Protein AF-A0A1G1E2Q9-F1 (afdb_monomer)

Radius of gyration: 16.66 Å; Cα contacts (8 Å, |Δi|>4): 87; chains: 1; bounding box: 32×36×38 Å

Secondary structure (DSSP, 8-state):
------S-S---HHHHHHHHHHHHTT-------S--SEEEEEEEEEPTTSSEEEEEEEEEETTT--EEEEEEEEEE--S----GGG-

Nearest PDB structures (foldseek):
  3goc-assembly1_A  TM=8.642E-01  e=2.587E-04  Streptomyces avermitilis MA-4680 = NBRC 14893
  4xpu-assembly1_A  TM=8.036E-01  e=5.031E-04  Escherichia coli S88
  6ozp-assembly1_A  TM=8.752E-01  e=1.246E-03  Mus musculus
  3ga2-assembly1_A  TM=8.101E-01  e=1.686E-03  Bacillus subtilis
  6ozk-assembly1_A  TM=7.197E-01  e=5.344E-04  Mus musculus

Sequence (87 aa):
MNYHKLHTWNLEPAAAKVLQEQLSELVKIERPQQEFSLIAGADLAYIRYTNLAVAAVIVFSLPKLQIIAQATTCKACEFPYIPIAFL

Mean predicted aligned error: 4.26 Å

Foldseek 3Di:
DDDDDPDDDPDDPVVVVVVVVVVVVVDDDDDDPDDDQKDKDKDKDDDPPFQKMKIKIFMAGPPVRHTPDIDMDIDGDPDDDDPPVRD

Solvent-accessible surface area (backbone atoms only — not comparable to full-atom values): 5791 Å² total; per-residue (Å²): 136,90,78,85,82,89,75,80,84,93,64,55,71,72,58,48,45,56,49,49,59,61,53,55,76,72,62,80,92,71,83,78,91,69,88,71,59,61,50,72,52,74,53,74,47,74,44,85,100,57,58,36,32,39,39,40,39,42,30,24,35,52,92,79,61,45,81,76,46,74,50,74,50,76,45,74,61,86,74,80,94,71,64,74,93,79,102

pLDDT: mean 93.36, std 8.13, range [53.97, 98.62]

Structure (mmCIF, N/CA/C/O backbone):
data_AF-A0A1G1E2Q9-F1
#
_entry.id   AF-A0A1G1E2Q9-F1
#
loop_
_atom_site.group_PDB
_atom_site.id
_atom_site.type_symbol
_atom_site.label_atom_id
_atom_site.label_alt_id
_atom_site.label_comp_id
_atom_site.label_asym_id
_atom_site.label_entity_id
_atom_site.label_seq_id
_atom_site.pdbx_PDB_ins_code
_atom_site.Cartn_x
_atom_site.Cartn_y
_atom_site.Cartn_z
_atom_site.occupancy
_atom_site.B_iso_or_equiv
_atom_site.auth_seq_id
_atom_site.auth_comp_id
_atom_site.auth_asym_id
_atom_site.auth_atom_id
_atom_site.pdbx_PDB_model_num
ATOM 1 N N . MET A 1 1 ? -15.325 1.893 -1.947 1.00 78.94 1 MET A N 1
ATOM 2 C CA . MET A 1 1 ? -14.440 3.043 -1.666 1.00 78.94 1 MET A CA 1
ATOM 3 C C . MET A 1 1 ? -14.393 3.897 -2.919 1.00 78.94 1 MET A C 1
ATOM 5 O O . MET A 1 1 ? -14.113 3.344 -3.976 1.00 78.94 1 MET A O 1
ATOM 9 N N . ASN A 1 2 ? -14.681 5.192 -2.818 1.00 93.38 2 ASN A N 1
ATOM 10 C CA . ASN A 1 2 ? -14.462 6.132 -3.919 1.00 93.38 2 ASN A CA 1
ATOM 11 C C . ASN A 1 2 ? -13.051 6.715 -3.777 1.00 93.38 2 ASN A C 1
ATOM 13 O O . ASN A 1 2 ? -12.619 6.979 -2.658 1.00 93.38 2 ASN A O 1
ATOM 17 N N . TYR A 1 3 ? -12.333 6.890 -4.883 1.00 94.19 3 TYR A N 1
ATOM 18 C CA . TYR A 1 3 ? -11.002 7.496 -4.897 1.00 94.19 3 TYR A CA 1
ATOM 19 C C . TYR A 1 3 ? -10.884 8.463 -6.076 1.00 94.19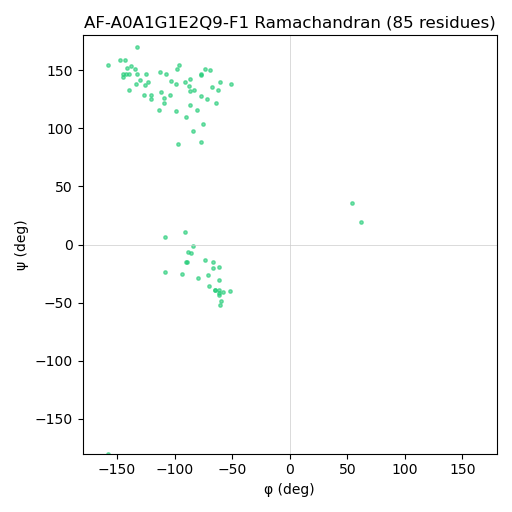 3 TYR A C 1
ATOM 21 O O . TYR A 1 3 ? -11.567 8.303 -7.090 1.00 94.19 3 TYR A O 1
ATOM 29 N N . HIS A 1 4 ? -10.015 9.464 -5.950 1.00 95.00 4 HIS A N 1
ATOM 30 C CA . HIS A 1 4 ? -9.739 10.408 -7.029 1.00 95.00 4 HIS A CA 1
ATOM 31 C C . HIS A 1 4 ? -8.639 9.853 -7.935 1.00 95.00 4 HIS A C 1
ATOM 33 O O . HIS A 1 4 ? -7.521 9.600 -7.488 1.00 95.00 4 HIS A O 1
ATOM 39 N N . LYS A 1 5 ? -8.945 9.667 -9.220 1.00 95.12 5 LYS A N 1
ATOM 40 C CA . LYS A 1 5 ? -7.946 9.304 -10.229 1.00 95.12 5 LYS A CA 1
ATOM 41 C C . LYS A 1 5 ? -7.250 10.575 -10.724 1.00 95.12 5 LYS A C 1
ATOM 43 O O . LYS A 1 5 ? -7.786 11.262 -11.584 1.00 95.12 5 LYS A O 1
ATOM 48 N N . LEU A 1 6 ? -6.077 10.877 -10.171 1.00 96.44 6 LEU A N 1
ATOM 49 C CA . LEU A 1 6 ? -5.323 12.099 -10.485 1.00 96.44 6 LEU A CA 1
ATOM 50 C C . LEU A 1 6 ? -4.540 12.012 -11.807 1.00 96.44 6 LEU A C 1
ATOM 52 O O . LEU A 1 6 ? -4.329 13.026 -12.459 1.00 96.44 6 LEU A O 1
ATOM 56 N N . HIS A 1 7 ? -4.126 10.809 -12.217 1.00 95.56 7 HIS A N 1
ATOM 57 C CA . HIS A 1 7 ? -3.350 10.568 -13.438 1.00 95.56 7 HIS A CA 1
ATOM 58 C C . HIS A 1 7 ? -3.495 9.111 -13.928 1.00 95.56 7 HIS A C 1
ATOM 60 O O . HIS A 1 7 ? -4.210 8.295 -13.333 1.00 95.56 7 HIS A O 1
ATOM 66 N N . THR A 1 8 ? -2.829 8.770 -15.034 1.00 94.69 8 THR A N 1
ATOM 67 C CA . THR A 1 8 ? -2.661 7.392 -15.531 1.00 94.69 8 THR A CA 1
ATOM 68 C C . THR A 1 8 ? -1.329 6.792 -15.083 1.00 94.69 8 THR A C 1
ATOM 70 O O . THR A 1 8 ? -0.371 7.522 -14.854 1.00 94.69 8 THR A O 1
ATOM 73 N N . TRP A 1 9 ? -1.249 5.462 -14.994 1.00 93.00 9 TRP A N 1
ATOM 74 C CA . TRP A 1 9 ? -0.058 4.749 -14.504 1.00 93.00 9 TRP A CA 1
ATOM 75 C C . TRP A 1 9 ? 0.975 4.390 -15.582 1.00 93.00 9 TRP A C 1
ATOM 77 O O . TRP A 1 9 ? 2.099 4.049 -15.237 1.00 93.00 9 TRP A O 1
ATOM 87 N N . ASN A 1 10 ? 0.613 4.464 -16.868 1.00 93.31 10 ASN A N 1
ATOM 88 C CA . ASN A 1 10 ? 1.532 4.181 -17.971 1.00 93.31 10 ASN A CA 1
ATOM 89 C C . ASN A 1 10 ? 2.480 5.371 -18.189 1.00 93.31 10 ASN A C 1
ATOM 91 O O . ASN A 1 10 ? 2.138 6.299 -18.924 1.00 93.31 10 ASN A O 1
ATOM 95 N N . LEU A 1 11 ? 3.611 5.374 -17.485 1.00 93.75 11 LEU A N 1
ATOM 96 C CA . LEU A 1 11 ? 4.600 6.449 -17.481 1.00 93.75 11 LEU A CA 1
ATOM 97 C C . LEU A 1 11 ? 6.012 5.865 -17.483 1.00 93.75 11 LEU A C 1
ATOM 99 O O . LEU A 1 11 ? 6.274 4.856 -16.833 1.00 93.75 11 LEU A O 1
ATOM 103 N N . GLU A 1 12 ? 6.932 6.563 -18.140 1.00 93.38 12 GLU A N 1
ATOM 104 C CA . GLU A 1 12 ? 8.365 6.316 -17.990 1.00 93.38 12 GLU A CA 1
ATOM 105 C C . GLU A 1 12 ? 8.864 6.830 -16.627 1.00 93.38 12 GLU A C 1
ATOM 107 O O . GLU A 1 12 ? 8.333 7.829 -16.125 1.00 93.38 12 GLU A O 1
ATOM 112 N N . PRO A 1 13 ? 9.921 6.240 -16.036 1.00 92.56 13 PRO A N 1
ATOM 113 C CA . PRO A 1 13 ? 10.442 6.655 -14.730 1.00 92.56 13 PRO A CA 1
ATOM 114 C C . PRO A 1 13 ? 10.749 8.154 -14.602 1.00 92.56 13 PRO A C 1
ATOM 116 O O . PRO A 1 13 ? 10.414 8.771 -13.592 1.00 92.56 13 PRO A O 1
ATOM 119 N N . ALA A 1 14 ? 11.317 8.771 -15.642 1.00 92.06 14 ALA A N 1
ATOM 120 C CA . ALA A 1 14 ? 11.603 10.206 -15.645 1.00 92.06 14 ALA A CA 1
ATOM 121 C C . ALA A 1 14 ? 10.322 11.060 -15.582 1.00 92.06 14 ALA A C 1
ATOM 123 O O . ALA A 1 14 ? 10.273 12.056 -14.865 1.00 92.06 14 ALA A O 1
ATOM 124 N N . ALA A 1 15 ? 9.263 10.648 -16.288 1.00 94.50 15 ALA A N 1
ATOM 125 C CA . ALA A 1 15 ? 7.966 11.320 -16.234 1.00 94.50 15 ALA A CA 1
ATOM 126 C C . ALA A 1 15 ? 7.271 11.097 -14.882 1.00 94.50 15 ALA A C 1
ATOM 128 O O . ALA A 1 15 ? 6.637 12.012 -14.358 1.00 94.50 15 ALA A O 1
ATOM 129 N N . ALA A 1 16 ? 7.426 9.907 -14.290 1.00 93.94 16 ALA A N 1
ATOM 130 C CA . ALA A 1 16 ? 6.920 9.611 -12.954 1.00 93.94 16 ALA A CA 1
ATOM 131 C C . ALA A 1 16 ? 7.555 10.515 -11.884 1.00 93.94 16 ALA A C 1
ATOM 133 O O . ALA A 1 16 ? 6.831 10.995 -11.017 1.00 93.94 16 ALA A O 1
ATOM 134 N N . LYS A 1 17 ? 8.860 10.816 -11.973 1.00 92.94 17 LYS A N 1
ATOM 135 C CA . LYS A 1 17 ? 9.526 11.770 -11.069 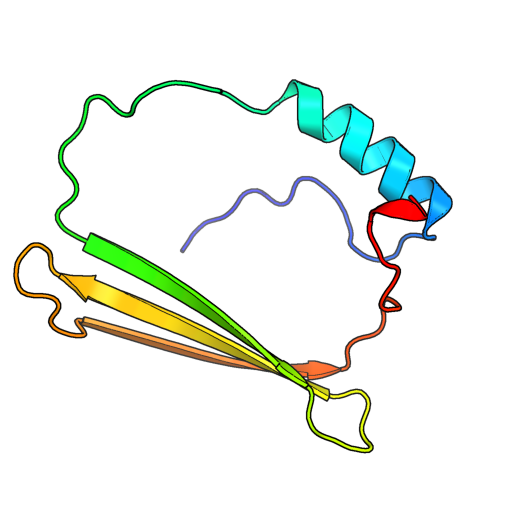1.00 92.94 17 LYS A CA 1
ATOM 136 C C . LYS A 1 17 ? 8.915 13.171 -11.156 1.00 92.94 17 LYS A C 1
ATOM 138 O O . LYS A 1 17 ? 8.518 13.730 -10.140 1.00 92.94 17 LYS A O 1
ATOM 143 N N . VAL A 1 18 ? 8.791 13.716 -12.367 1.00 95.00 18 VAL A N 1
ATOM 144 C CA . VAL A 1 18 ? 8.201 15.052 -12.580 1.00 95.00 18 VAL A CA 1
ATOM 145 C C . VAL A 1 18 ? 6.777 15.110 -12.024 1.00 95.00 18 VAL A C 1
ATOM 147 O O . VAL A 1 18 ? 6.390 16.075 -11.370 1.00 95.00 18 VAL A O 1
ATOM 150 N N . LEU A 1 19 ? 5.995 14.049 -12.233 1.00 95.75 19 LEU A N 1
ATOM 151 C CA . LEU A 1 19 ? 4.653 13.951 -11.674 1.00 95.75 19 LEU A CA 1
ATOM 152 C C . LEU A 1 19 ? 4.662 13.885 -10.137 1.00 95.75 19 LEU A C 1
ATOM 154 O O . LEU A 1 19 ? 3.803 14.490 -9.504 1.00 95.75 19 LEU A O 1
ATOM 158 N N . GLN A 1 20 ? 5.609 13.172 -9.521 1.00 94.69 20 GLN A N 1
ATOM 159 C CA . GLN A 1 20 ? 5.746 13.134 -8.061 1.00 94.69 20 GLN A CA 1
ATOM 160 C C . GLN A 1 20 ? 6.041 14.524 -7.487 1.00 94.69 20 GLN A C 1
ATOM 162 O O . GLN A 1 20 ? 5.433 14.894 -6.485 1.00 94.69 20 GLN A O 1
ATOM 167 N N . GLU A 1 21 ? 6.907 15.305 -8.138 1.00 95.50 21 GLU A N 1
ATOM 168 C CA . GLU A 1 21 ? 7.191 16.694 -7.757 1.00 95.50 21 GLU A CA 1
ATOM 169 C C . GLU A 1 21 ? 5.910 17.541 -7.805 1.00 95.50 21 GLU A C 1
ATOM 171 O O . GLU A 1 21 ? 5.555 18.170 -6.811 1.00 95.50 21 GLU A O 1
ATOM 176 N N . GLN A 1 22 ? 5.138 17.457 -8.892 1.00 96.56 22 GLN A N 1
ATOM 177 C CA . GLN A 1 22 ? 3.855 18.163 -9.026 1.00 96.56 22 GLN A CA 1
ATOM 178 C C . GLN A 1 22 ? 2.826 17.740 -7.966 1.00 96.56 22 GLN A C 1
ATOM 180 O O . GLN A 1 22 ? 2.140 18.573 -7.380 1.00 96.56 22 GLN A O 1
ATOM 185 N N . LEU A 1 23 ? 2.701 16.437 -7.701 1.00 96.94 23 LEU A N 1
ATOM 186 C CA . LEU A 1 23 ? 1.756 15.920 -6.708 1.00 96.94 23 LEU A CA 1
ATOM 187 C C . LEU A 1 23 ? 2.175 16.253 -5.272 1.00 96.94 23 LEU A C 1
ATOM 189 O O . LEU A 1 23 ? 1.309 16.347 -4.401 1.00 96.94 23 LEU A O 1
ATOM 193 N N . SER A 1 24 ? 3.471 16.446 -5.015 1.00 96.62 24 SER A N 1
ATOM 194 C CA . SER A 1 24 ? 3.972 16.819 -3.691 1.00 96.62 24 SER A CA 1
ATOM 195 C C . SER A 1 24 ? 3.418 18.167 -3.214 1.00 96.62 24 SER A C 1
ATOM 197 O O . SER A 1 24 ? 3.149 18.328 -2.025 1.00 96.62 24 SER A O 1
ATOM 199 N N . GLU A 1 25 ? 3.129 19.089 -4.139 1.00 97.12 25 GLU A N 1
ATOM 200 C CA . GLU A 1 25 ? 2.521 20.395 -3.846 1.00 97.12 25 GLU A CA 1
ATOM 201 C C . GLU A 1 25 ? 1.080 20.281 -3.319 1.00 97.12 25 GLU A C 1
ATOM 203 O O . GLU A 1 25 ? 0.569 21.196 -2.676 1.00 97.12 25 GLU A O 1
ATOM 208 N N . LEU A 1 26 ? 0.416 19.146 -3.561 1.00 96.38 26 LEU A N 1
ATOM 209 C CA . LEU A 1 26 ? -0.949 18.881 -3.100 1.00 96.38 26 LEU A CA 1
ATOM 210 C C . LEU A 1 26 ? -0.993 18.256 -1.696 1.00 96.38 26 LEU A C 1
ATOM 212 O O . LEU A 1 26 ? -2.081 18.068 -1.141 1.00 96.38 26 LEU A O 1
ATOM 216 N N . VAL A 1 27 ? 0.160 17.902 -1.117 1.00 95.62 27 VAL A N 1
ATOM 217 C CA . VAL A 1 27 ? 0.236 17.261 0.200 1.00 95.62 27 VAL A CA 1
ATOM 218 C C . VAL A 1 27 ? -0.106 18.268 1.296 1.00 95.62 27 VAL A C 1
ATOM 220 O O . VAL A 1 27 ? 0.528 19.310 1.440 1.00 95.62 27 VAL A O 1
ATOM 223 N N . LYS A 1 28 ? -1.087 17.919 2.132 1.00 95.19 28 LYS A N 1
ATOM 224 C CA . LYS A 1 28 ? -1.436 18.682 3.335 1.00 95.19 28 LYS A CA 1
ATOM 225 C C . LYS A 1 28 ? -0.799 18.045 4.560 1.00 95.19 28 LYS A C 1
ATOM 227 O O . LYS A 1 28 ? -1.142 16.923 4.927 1.00 95.19 28 LYS A O 1
ATOM 232 N N . ILE A 1 29 ? 0.119 18.768 5.196 1.00 96.12 29 ILE A N 1
ATOM 233 C CA . ILE A 1 29 ? 0.780 18.334 6.429 1.00 96.12 29 ILE A CA 1
ATOM 234 C C . ILE A 1 29 ? 0.053 18.974 7.609 1.00 96.12 29 ILE A C 1
ATOM 236 O O . ILE A 1 29 ? 0.412 20.049 8.081 1.00 96.12 29 ILE A O 1
ATOM 240 N N . GLU A 1 30 ? -1.003 18.311 8.069 1.00 95.12 30 GLU A N 1
ATOM 241 C CA . GLU A 1 30 ? -1.824 18.779 9.182 1.00 95.12 30 GLU A CA 1
ATOM 242 C C . GLU A 1 30 ? -2.269 17.619 10.073 1.00 95.12 30 GLU A C 1
ATOM 244 O O . GLU A 1 30 ? -2.404 16.474 9.634 1.00 95.12 30 GLU A O 1
ATOM 249 N N . ARG A 1 31 ? -2.488 17.906 11.361 1.00 92.38 31 ARG A N 1
ATOM 250 C CA . ARG A 1 31 ? -3.045 16.918 12.284 1.00 92.38 31 ARG A CA 1
ATOM 251 C C . ARG A 1 31 ? -4.553 16.806 12.025 1.00 92.38 31 ARG A C 1
ATOM 253 O O . ARG A 1 31 ? -5.238 17.825 12.109 1.00 92.38 31 ARG A O 1
ATOM 260 N N . PRO A 1 32 ? -5.096 15.598 11.804 1.00 89.12 32 PRO A N 1
ATOM 261 C CA . PRO A 1 32 ? -6.539 15.426 11.734 1.00 89.12 32 PRO A CA 1
ATOM 262 C C . PRO A 1 32 ? -7.187 15.805 13.072 1.00 89.12 32 PRO A C 1
ATOM 264 O O . PRO A 1 32 ? -6.732 15.385 14.135 1.00 89.12 32 PRO A O 1
ATOM 267 N N . GLN A 1 33 ? -8.251 16.605 13.013 1.00 90.44 33 GLN A N 1
ATOM 268 C CA . GLN A 1 33 ? -8.993 17.063 14.196 1.00 90.44 33 GLN A CA 1
ATOM 269 C C . GLN A 1 33 ? -10.075 16.074 14.660 1.00 90.44 33 GLN A C 1
ATOM 271 O O . GLN A 1 33 ? -10.685 16.279 15.704 1.00 90.44 33 GLN A O 1
ATOM 276 N N . GLN A 1 34 ? -10.323 15.015 13.887 1.00 91.94 34 GLN A N 1
ATOM 277 C CA . GLN A 1 34 ? -11.351 14.018 14.170 1.00 91.94 34 GLN A CA 1
ATOM 278 C C . GLN A 1 34 ? -10.775 12.772 14.844 1.00 91.94 34 GLN A C 1
ATOM 280 O O . GLN A 1 34 ? -9.634 12.378 14.589 1.00 91.94 34 GLN A O 1
ATOM 285 N N . GLU A 1 35 ? -11.601 12.118 15.654 1.00 93.12 35 GLU A N 1
ATOM 286 C CA . GLU A 1 35 ? -11.316 10.777 16.153 1.00 93.12 35 GLU A CA 1
ATOM 287 C C . GLU A 1 35 ? -11.574 9.727 15.066 1.00 93.12 35 GLU A C 1
ATOM 289 O O . GLU A 1 35 ? -12.490 9.853 14.250 1.00 93.12 35 GLU A O 1
ATOM 294 N N . PHE A 1 36 ? -10.772 8.662 15.071 1.00 95.06 36 PHE A N 1
ATOM 295 C CA . PHE A 1 36 ? -10.904 7.553 14.133 1.00 95.06 36 PHE A CA 1
ATOM 296 C C . PHE A 1 36 ? -11.422 6.313 14.856 1.00 95.06 36 PHE A C 1
ATOM 298 O O . PHE A 1 36 ? -10.823 5.849 15.823 1.00 95.06 36 PHE A O 1
ATOM 305 N N . SER A 1 37 ? -12.509 5.736 14.350 1.00 97.06 37 SER A N 1
ATOM 306 C CA . SER A 1 37 ? -13.040 4.457 14.833 1.00 97.06 37 SER A CA 1
ATOM 307 C C . SER A 1 37 ? -12.462 3.252 14.091 1.00 97.06 37 SER A C 1
ATOM 309 O O . SER A 1 37 ? -12.587 2.126 14.571 1.00 97.06 37 SER A O 1
ATOM 311 N N . LEU A 1 38 ? -11.825 3.477 12.937 1.00 97.00 38 LEU A N 1
ATOM 312 C CA . LEU A 1 38 ? -11.270 2.454 12.055 1.00 97.00 38 LEU A CA 1
ATOM 313 C C . LEU A 1 38 ? -9.846 2.820 11.630 1.00 97.00 38 LEU A C 1
ATOM 315 O O . LEU A 1 38 ? -9.541 3.991 11.412 1.00 97.00 38 LEU A O 1
ATOM 319 N N . ILE A 1 39 ? -9.005 1.806 11.443 1.00 96.94 39 ILE A N 1
ATOM 320 C CA . ILE A 1 39 ? -7.667 1.934 10.858 1.00 96.94 39 ILE A CA 1
ATOM 321 C C . ILE A 1 39 ? -7.463 0.849 9.804 1.00 96.94 39 ILE A C 1
ATOM 323 O O . ILE A 1 39 ? -7.861 -0.293 10.010 1.00 96.94 39 ILE A O 1
ATOM 327 N N . ALA A 1 40 ? -6.857 1.190 8.668 1.00 97.75 40 ALA A N 1
ATOM 328 C CA . ALA A 1 40 ? -6.535 0.226 7.622 1.00 97.75 40 ALA A CA 1
ATOM 329 C C . ALA A 1 40 ? -5.018 0.039 7.512 1.00 97.75 40 ALA A C 1
ATOM 331 O O . ALA A 1 40 ? -4.281 1.018 7.428 1.00 97.75 40 ALA A O 1
ATOM 332 N N . GLY A 1 41 ? -4.568 -1.214 7.494 1.00 97.81 41 GLY A N 1
ATOM 333 C CA . GLY A 1 41 ? -3.220 -1.593 7.083 1.00 97.81 41 GLY A CA 1
ATOM 334 C C . GLY A 1 41 ? -3.241 -2.072 5.637 1.00 97.81 41 GLY A C 1
ATOM 335 O O . GLY A 1 41 ? -4.153 -2.804 5.251 1.00 97.81 41 GLY A O 1
ATOM 336 N N . ALA A 1 42 ? -2.254 -1.663 4.847 1.00 97.94 42 ALA A N 1
ATOM 337 C CA . ALA A 1 42 ? -2.059 -2.129 3.481 1.00 97.94 42 ALA A CA 1
ATOM 338 C C . ALA A 1 42 ? -0.633 -2.658 3.326 1.00 97.94 42 ALA A C 1
ATOM 340 O O . ALA A 1 42 ? 0.305 -2.032 3.816 1.00 97.94 42 ALA A O 1
ATOM 341 N N . ASP A 1 43 ? -0.491 -3.791 2.650 1.00 98.19 43 ASP A N 1
ATOM 342 C CA . ASP A 1 43 ? 0.803 -4.396 2.349 1.00 98.19 43 ASP A CA 1
ATOM 343 C C . ASP A 1 43 ? 0.786 -5.040 0.956 1.00 98.19 43 ASP A C 1
ATOM 345 O O . ASP A 1 43 ? -0.280 -5.336 0.400 1.00 98.19 43 ASP A O 1
ATOM 349 N N . LEU A 1 44 ? 1.969 -5.235 0.377 1.00 96.81 44 LEU A N 1
ATOM 350 C CA . LEU A 1 44 ? 2.157 -5.836 -0.936 1.00 96.81 44 LEU A CA 1
ATOM 351 C C . LEU A 1 44 ? 3.362 -6.777 -0.932 1.00 96.81 44 LEU A C 1
ATOM 353 O O . LEU A 1 44 ? 4.458 -6.409 -0.519 1.00 96.81 44 LEU A O 1
ATOM 357 N N . ALA A 1 45 ? 3.173 -7.976 -1.480 1.00 96.38 45 ALA A N 1
ATOM 358 C CA . ALA A 1 45 ? 4.215 -8.985 -1.619 1.00 96.38 45 ALA A CA 1
ATOM 359 C C . ALA A 1 45 ? 4.389 -9.417 -3.079 1.00 96.38 45 ALA A C 1
ATOM 361 O O . ALA A 1 45 ? 3.413 -9.625 -3.800 1.00 96.38 45 ALA A O 1
ATOM 362 N N . TYR A 1 46 ? 5.639 -9.615 -3.500 1.00 95.38 46 TYR A N 1
ATOM 363 C CA . TYR A 1 46 ? 5.970 -10.166 -4.81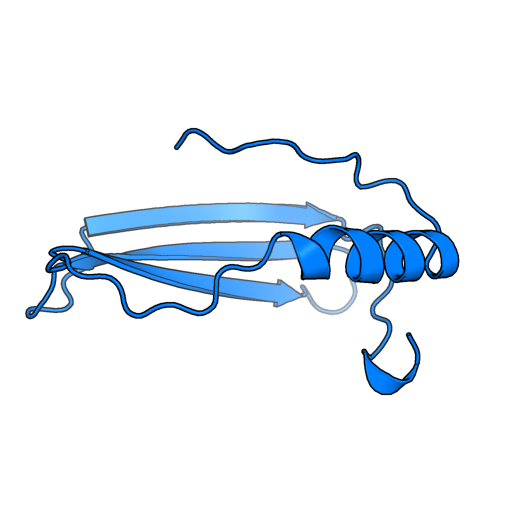5 1.00 95.38 46 TYR A CA 1
ATOM 364 C C . TYR A 1 46 ? 6.007 -11.693 -4.776 1.00 95.38 46 TYR A C 1
ATOM 366 O O . TYR A 1 46 ? 6.601 -12.297 -3.877 1.00 95.38 46 TYR A O 1
ATOM 374 N N . ILE A 1 47 ? 5.424 -12.329 -5.790 1.00 95.25 47 ILE A N 1
ATOM 375 C CA . ILE A 1 47 ? 5.525 -13.775 -5.972 1.00 95.25 47 ILE A CA 1
ATOM 376 C C . ILE A 1 47 ? 6.871 -14.077 -6.637 1.00 95.25 47 ILE A C 1
ATOM 378 O O . ILE A 1 47 ? 7.127 -13.680 -7.776 1.00 95.25 47 ILE A O 1
ATOM 382 N N . ARG A 1 48 ? 7.737 -14.799 -5.913 1.00 93.00 48 ARG A N 1
ATOM 383 C CA . ARG A 1 48 ? 9.085 -15.168 -6.374 1.00 93.00 48 ARG A CA 1
ATOM 384 C C . ARG A 1 48 ? 9.054 -15.811 -7.762 1.00 93.00 48 ARG A C 1
ATOM 386 O O . ARG A 1 48 ? 8.217 -16.666 -8.030 1.00 93.00 48 ARG A O 1
ATOM 393 N N . TYR A 1 49 ? 10.016 -15.422 -8.599 1.00 92.62 49 TYR A N 1
ATOM 394 C CA . TYR A 1 49 ? 10.194 -15.913 -9.973 1.00 92.62 49 TYR A CA 1
ATOM 395 C C . TYR A 1 49 ? 9.023 -15.619 -10.927 1.00 92.62 49 TYR A C 1
ATOM 397 O O . TYR A 1 49 ? 8.914 -16.242 -11.979 1.00 92.62 49 TYR A O 1
ATOM 405 N N . THR A 1 50 ? 8.167 -14.653 -10.591 1.00 93.56 50 THR A N 1
ATOM 406 C CA . THR A 1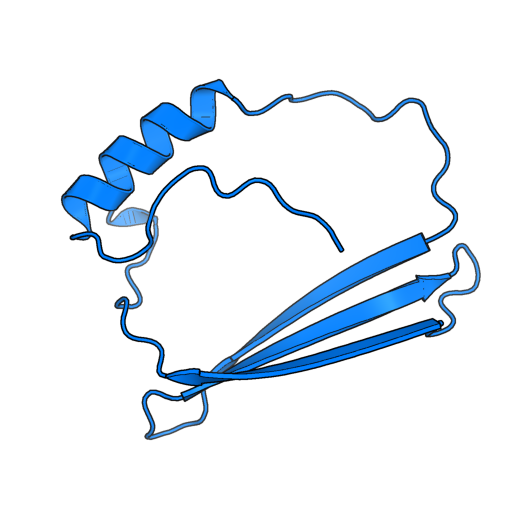 50 ? 7.104 -14.150 -11.471 1.00 93.56 50 THR A CA 1
ATOM 407 C C . THR A 1 50 ? 7.119 -12.621 -11.486 1.00 93.56 50 THR A C 1
ATOM 409 O O . THR A 1 50 ? 7.789 -11.997 -10.665 1.00 93.56 50 THR A O 1
ATOM 412 N N . ASN A 1 51 ? 6.349 -12.010 -12.385 1.00 93.12 51 ASN A N 1
ATOM 413 C CA . ASN A 1 51 ? 6.056 -10.577 -12.343 1.00 93.12 51 ASN A CA 1
ATOM 414 C C . ASN A 1 51 ? 4.785 -10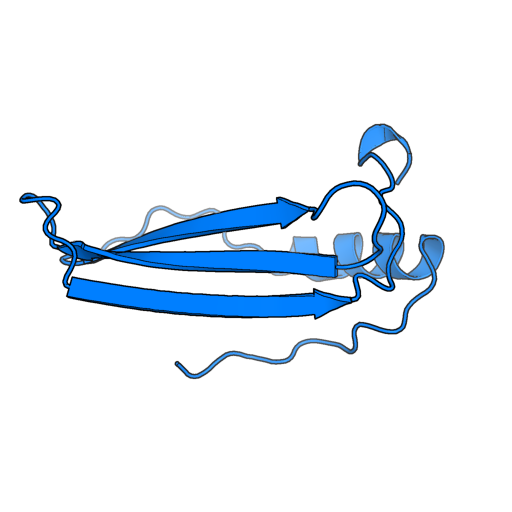.258 -11.538 1.00 93.12 51 ASN A C 1
ATOM 416 O O . ASN A 1 51 ? 4.286 -9.143 -11.625 1.00 93.12 51 ASN A O 1
ATOM 420 N N . LEU A 1 52 ? 4.221 -11.216 -10.798 1.00 96.62 52 LEU A N 1
ATOM 421 C CA . LEU A 1 52 ? 2.988 -11.018 -10.045 1.00 96.62 52 LEU A CA 1
ATOM 422 C C . LEU A 1 52 ? 3.270 -10.448 -8.653 1.00 96.62 52 LEU A C 1
ATOM 424 O O . LEU A 1 52 ? 4.202 -10.868 -7.962 1.00 96.62 52 LEU A O 1
ATOM 428 N N . ALA A 1 53 ? 2.392 -9.557 -8.213 1.00 96.75 53 ALA A N 1
ATOM 429 C CA . ALA A 1 53 ? 2.310 -9.090 -6.843 1.00 96.75 53 ALA A CA 1
ATOM 430 C C . ALA A 1 53 ? 0.903 -9.286 -6.283 1.00 96.75 53 ALA A C 1
ATOM 432 O O . ALA A 1 53 ? -0.102 -9.158 -6.991 1.00 96.75 53 ALA A O 1
ATOM 433 N N . VAL A 1 54 ? 0.849 -9.566 -4.986 1.00 97.88 54 VAL A N 1
ATOM 434 C CA . VAL A 1 54 ? -0.376 -9.648 -4.200 1.00 97.88 54 VAL A CA 1
ATOM 435 C C . VAL A 1 54 ? -0.419 -8.449 -3.269 1.00 97.88 54 VAL A C 1
ATOM 437 O O . VAL A 1 54 ? 0.483 -8.276 -2.456 1.00 97.88 54 VAL A O 1
ATOM 440 N N . ALA A 1 55 ? -1.469 -7.642 -3.373 1.00 97.94 55 ALA A N 1
ATOM 441 C CA . ALA A 1 55 ? -1.752 -6.574 -2.424 1.00 97.94 55 ALA A CA 1
ATOM 442 C C . ALA A 1 55 ? -2.881 -7.004 -1.489 1.00 97.94 55 ALA A C 1
ATOM 444 O O . ALA A 1 55 ? -3.856 -7.618 -1.936 1.00 97.94 55 ALA A O 1
ATOM 445 N N . ALA A 1 56 ? -2.767 -6.649 -0.215 1.00 98.19 56 ALA A N 1
ATOM 446 C CA . ALA A 1 56 ? -3.777 -6.888 0.802 1.00 98.19 56 ALA A CA 1
ATOM 447 C C . ALA A 1 56 ? -4.068 -5.600 1.575 1.00 98.19 56 ALA A C 1
ATOM 449 O O . ALA A 1 56 ? -3.161 -4.833 1.889 1.00 98.19 56 ALA A O 1
ATOM 450 N N . VAL A 1 57 ? -5.341 -5.382 1.901 1.00 98.31 57 VAL A N 1
ATOM 451 C CA . VAL A 1 57 ? -5.788 -4.329 2.818 1.00 98.31 57 VAL A CA 1
ATOM 452 C C . VAL A 1 57 ? -6.645 -4.971 3.896 1.00 98.31 57 VAL A C 1
ATOM 454 O O . VAL A 1 57 ? -7.596 -5.687 3.581 1.00 98.31 57 VAL A O 1
ATOM 457 N N . ILE A 1 58 ? -6.329 -4.695 5.158 1.00 98.38 58 ILE A N 1
ATOM 458 C CA . ILE A 1 58 ? -7.093 -5.148 6.322 1.00 98.38 58 ILE A CA 1
ATOM 459 C C . ILE A 1 58 ? -7.552 -3.920 7.095 1.00 98.38 58 ILE A C 1
ATOM 461 O O . ILE A 1 58 ? -6.745 -3.053 7.423 1.00 98.38 58 ILE A O 1
ATOM 465 N N . VAL A 1 59 ? -8.846 -3.847 7.393 1.00 98.38 59 VAL A N 1
ATOM 466 C CA . VAL A 1 59 ? -9.432 -2.778 8.203 1.00 98.38 59 VAL A CA 1
ATOM 467 C C . VAL A 1 59 ? -9.723 -3.313 9.596 1.00 98.38 59 VAL A C 1
ATOM 469 O O . VAL A 1 59 ? -10.383 -4.342 9.749 1.00 98.38 59 VAL A O 1
ATOM 472 N N . PHE A 1 60 ? -9.255 -2.592 10.605 1.00 98.62 60 PHE A N 1
ATOM 473 C CA . PHE A 1 60 ? -9.424 -2.889 12.017 1.00 98.62 60 PHE A CA 1
ATOM 474 C C . PHE A 1 60 ? -10.317 -1.848 12.689 1.00 98.62 60 PHE A C 1
ATOM 476 O O . PHE A 1 60 ? -10.283 -0.668 12.335 1.00 98.62 60 PHE A O 1
ATOM 483 N N . SER A 1 61 ? -11.076 -2.265 13.700 1.00 98.31 61 SER A N 1
ATOM 484 C CA . SER A 1 61 ? -11.721 -1.344 14.636 1.00 98.31 61 SER A CA 1
ATOM 485 C C . SER A 1 61 ? -10.720 -0.801 15.655 1.00 98.31 61 SER A C 1
ATOM 487 O O . SER A 1 61 ? -9.810 -1.505 16.090 1.00 98.31 61 SER A O 1
ATOM 489 N N . LEU A 1 62 ? -10.909 0.441 16.089 1.00 97.19 62 LEU A N 1
ATOM 490 C CA . LEU A 1 62 ? -10.184 1.031 17.209 1.00 97.19 62 LEU A CA 1
ATOM 491 C C . LEU A 1 62 ? -11.096 1.166 18.439 1.00 97.19 62 LEU A C 1
ATOM 493 O O . LEU A 1 62 ? -12.302 1.365 18.295 1.00 97.19 62 LEU A O 1
ATOM 497 N N . PRO A 1 63 ? -10.548 1.023 19.661 1.00 95.75 63 PRO A N 1
ATOM 498 C CA . PRO A 1 63 ? -9.162 0.651 19.977 1.00 95.75 63 PRO A CA 1
ATOM 499 C C . PRO A 1 63 ? -8.917 -0.872 19.967 1.00 95.75 63 PRO A C 1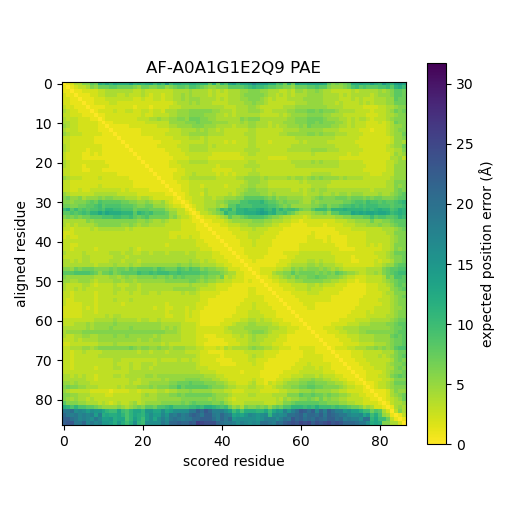
ATOM 501 O O . PRO A 1 63 ? -7.805 -1.318 20.223 1.00 95.75 63 PRO A O 1
ATOM 504 N N . LYS A 1 64 ? -9.953 -1.685 19.717 1.00 97.44 64 LYS A N 1
ATOM 505 C CA . LYS A 1 64 ? -9.935 -3.141 19.956 1.00 97.44 64 LYS A CA 1
ATOM 506 C C . LYS A 1 64 ? -9.096 -3.952 18.959 1.00 97.44 64 LYS A C 1
ATOM 508 O O . LYS A 1 64 ? -8.863 -5.128 19.215 1.00 97.44 64 LYS A O 1
ATOM 513 N N . LEU A 1 65 ? -8.695 -3.359 17.834 1.00 97.38 65 LEU A N 1
ATOM 514 C CA . LEU A 1 65 ? -7.951 -3.993 16.739 1.00 97.38 65 LEU A CA 1
ATOM 515 C C . LEU A 1 65 ? -8.618 -5.265 16.196 1.00 97.38 65 LEU A C 1
ATOM 517 O O . LEU A 1 65 ? -7.951 -6.219 15.800 1.00 97.38 65 LEU A O 1
ATOM 521 N N . GLN A 1 66 ? -9.950 -5.289 16.153 1.00 98.44 66 GLN A N 1
ATOM 522 C CA . GLN A 1 66 ? -10.678 -6.404 15.547 1.00 98.44 66 GLN A CA 1
ATOM 523 C C . GLN A 1 66 ? -10.756 -6.199 14.039 1.00 98.44 66 GLN A C 1
ATOM 525 O O . GLN A 1 66 ? -11.116 -5.110 13.597 1.00 98.44 66 GLN A O 1
ATOM 530 N N . ILE A 1 67 ? -10.463 -7.237 13.256 1.00 98.31 67 ILE A N 1
ATOM 531 C CA . ILE A 1 67 ? -10.624 -7.195 11.798 1.00 98.31 67 ILE A CA 1
ATOM 532 C C . ILE A 1 67 ? -12.111 -7.032 11.474 1.00 98.31 67 ILE A C 1
ATOM 534 O O . ILE A 1 67 ? -12.927 -7.868 11.858 1.00 98.31 67 ILE A O 1
ATOM 538 N N . ILE A 1 68 ? -12.450 -5.967 10.750 1.00 97.88 68 ILE A N 1
ATOM 539 C CA . ILE A 1 68 ? -13.817 -5.686 10.296 1.00 97.88 68 ILE A CA 1
ATOM 540 C C . ILE A 1 68 ? -13.998 -5.896 8.790 1.00 97.88 68 ILE A C 1
ATOM 542 O O . ILE A 1 68 ? -15.115 -6.126 8.336 1.00 97.88 68 ILE A O 1
ATOM 546 N N . ALA A 1 69 ? -12.918 -5.819 8.008 1.00 98.12 69 ALA A N 1
ATOM 547 C CA . ALA A 1 69 ? -12.937 -6.057 6.570 1.00 98.12 69 ALA A CA 1
ATOM 548 C C . ALA A 1 69 ? -11.543 -6.434 6.062 1.00 98.12 69 ALA A C 1
ATOM 550 O O . ALA A 1 69 ? -10.529 -6.032 6.633 1.00 98.12 69 ALA A O 1
ATOM 551 N N . GLN A 1 70 ? -11.505 -7.169 4.954 1.00 98.06 70 GLN A N 1
ATOM 552 C CA . GLN A 1 70 ? -10.281 -7.512 4.240 1.00 98.06 70 GLN A CA 1
ATOM 553 C C . GLN A 1 70 ? -10.540 -7.542 2.734 1.00 98.06 70 GLN A C 1
ATOM 555 O O . GLN A 1 70 ? -11.630 -7.912 2.295 1.00 98.06 70 GLN A O 1
ATOM 560 N N . ALA A 1 71 ? -9.539 -7.161 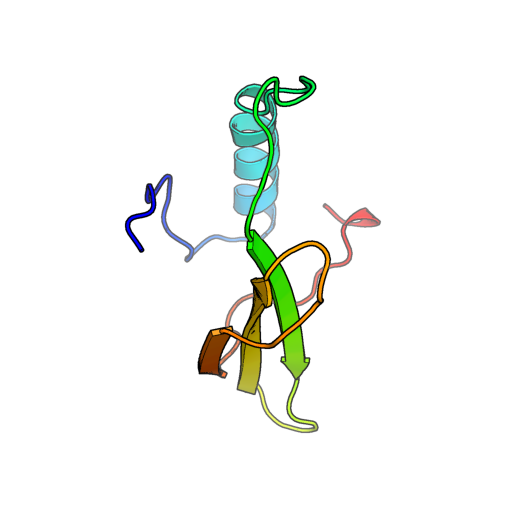1.950 1.00 98.06 71 ALA A N 1
ATOM 561 C CA . ALA A 1 71 ? -9.559 -7.272 0.499 1.00 98.06 71 ALA A CA 1
ATOM 562 C C . ALA A 1 71 ? -8.161 -7.608 -0.021 1.00 98.06 71 ALA A C 1
ATOM 564 O O . ALA A 1 71 ? -7.162 -7.117 0.504 1.00 98.06 71 ALA A O 1
ATOM 565 N N . THR A 1 72 ? -8.098 -8.417 -1.077 1.00 98.12 72 THR A N 1
ATOM 566 C CA . THR A 1 72 ? -6.847 -8.814 -1.731 1.00 98.12 72 THR A CA 1
ATOM 567 C C . THR A 1 72 ? -6.969 -8.713 -3.243 1.00 98.12 72 THR A C 1
ATOM 569 O O . THR A 1 72 ? -8.046 -8.930 -3.798 1.00 98.12 72 THR A O 1
ATOM 572 N N . THR A 1 73 ? -5.859 -8.458 -3.928 1.00 97.75 73 THR A N 1
ATOM 573 C CA . THR A 1 73 ? -5.770 -8.542 -5.392 1.00 97.75 73 THR A CA 1
ATOM 574 C C . THR A 1 73 ? -4.423 -9.120 -5.799 1.00 97.75 73 THR A C 1
ATOM 576 O O . THR A 1 73 ? -3.423 -8.857 -5.141 1.00 97.75 73 THR A O 1
ATOM 579 N N . CYS A 1 74 ? -4.388 -9.867 -6.901 1.00 97.50 74 CYS A N 1
ATOM 580 C CA . CYS A 1 74 ? -3.160 -10.356 -7.524 1.00 97.50 74 CYS A CA 1
ATOM 581 C C . CYS A 1 74 ? -3.082 -9.814 -8.953 1.00 97.50 74 CYS A C 1
ATOM 583 O O . CYS A 1 74 ? -4.043 -9.964 -9.710 1.00 97.50 74 CYS A O 1
ATOM 585 N N . LYS A 1 75 ? -1.982 -9.145 -9.307 1.00 96.81 75 LYS A N 1
ATOM 586 C CA . LYS A 1 75 ? -1.766 -8.572 -10.645 1.00 96.81 75 LYS A CA 1
ATOM 587 C C . LYS A 1 75 ? -0.295 -8.600 -11.036 1.00 96.81 75 LYS A C 1
ATOM 589 O O . LYS A 1 75 ? 0.572 -8.655 -10.173 1.00 96.81 75 LYS A O 1
ATOM 594 N N . ALA A 1 76 ? -0.034 -8.522 -12.337 1.00 95.31 76 ALA A N 1
ATOM 595 C CA . ALA A 1 76 ? 1.306 -8.275 -12.848 1.00 95.31 76 ALA A CA 1
ATOM 596 C C . ALA A 1 76 ? 1.770 -6.852 -12.489 1.00 95.31 76 ALA A C 1
ATOM 598 O O . ALA A 1 76 ? 1.010 -5.893 -12.626 1.00 95.31 76 ALA A O 1
ATOM 599 N N . CYS A 1 77 ? 3.014 -6.724 -12.039 1.00 92.62 77 CYS A N 1
ATOM 600 C CA . CYS A 1 77 ? 3.717 -5.463 -11.865 1.00 92.62 77 CYS A CA 1
ATOM 601 C C . CYS A 1 77 ? 4.450 -5.120 -13.162 1.00 92.62 77 CYS A C 1
ATOM 603 O O . CYS A 1 77 ? 5.420 -5.779 -13.531 1.00 92.62 77 CYS A O 1
ATOM 605 N N . GLU A 1 78 ? 3.961 -4.091 -13.849 1.00 90.38 78 GLU A N 1
ATOM 606 C CA . GLU A 1 78 ? 4.507 -3.624 -15.131 1.00 90.38 78 GLU A CA 1
ATOM 607 C C . GLU A 1 78 ? 5.540 -2.503 -14.950 1.00 90.38 78 GLU A C 1
ATOM 609 O O . GLU A 1 78 ? 6.430 -2.340 -15.779 1.00 90.38 78 GLU A O 1
ATOM 614 N N . PHE A 1 79 ? 5.455 -1.756 -13.844 1.00 90.50 79 PHE A N 1
ATOM 615 C CA . PHE A 1 79 ? 6.405 -0.696 -13.519 1.00 90.50 79 PHE A CA 1
ATOM 616 C C . PHE A 1 79 ? 7.620 -1.269 -12.764 1.00 90.50 79 PHE A C 1
ATOM 618 O O . PHE A 1 79 ? 7.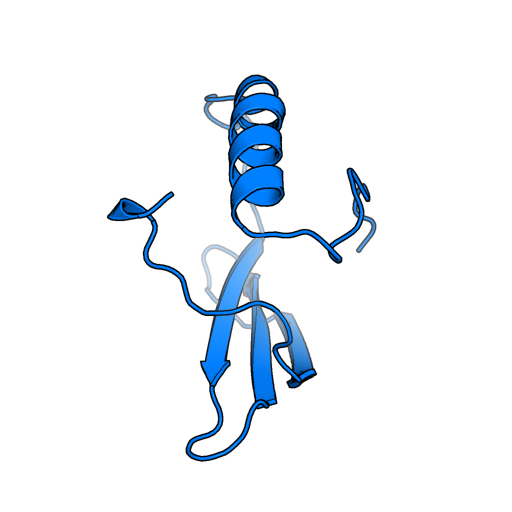430 -2.035 -11.812 1.00 90.50 79 PHE A O 1
ATOM 625 N N . PRO A 1 80 ? 8.863 -0.924 -13.148 1.00 87.69 80 PRO A N 1
ATOM 626 C CA . PRO A 1 80 ? 10.066 -1.476 -12.532 1.00 87.69 80 PRO A CA 1
ATOM 627 C C . PRO A 1 80 ? 10.261 -0.991 -11.089 1.00 87.69 80 PRO A C 1
ATOM 629 O O . PRO A 1 80 ? 9.927 0.139 -10.736 1.00 87.69 80 PRO A O 1
ATOM 632 N N . TYR A 1 81 ? 10.884 -1.828 -10.257 1.00 87.12 81 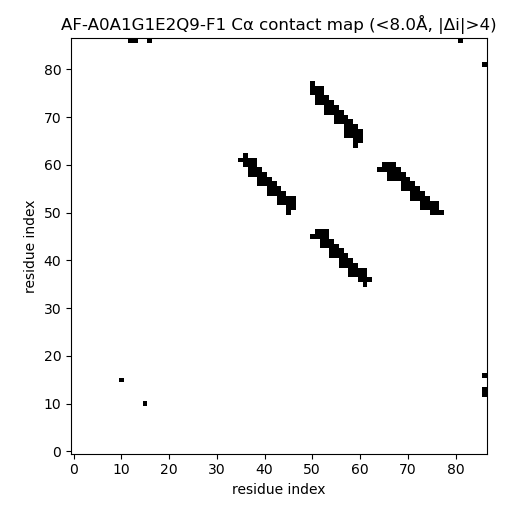TYR A N 1
ATOM 633 C CA . TYR A 1 81 ? 11.334 -1.405 -8.933 1.00 87.12 81 TYR A CA 1
ATOM 634 C C . TYR A 1 81 ? 12.589 -0.533 -9.064 1.00 87.12 81 TYR A C 1
ATOM 636 O O . TYR A 1 81 ? 13.687 -1.037 -9.302 1.00 87.12 81 TYR A O 1
ATOM 644 N N . ILE A 1 82 ? 12.417 0.778 -8.906 1.00 87.56 82 ILE A N 1
ATOM 645 C CA . ILE A 1 82 ? 13.497 1.768 -8.917 1.00 87.56 82 ILE A CA 1
ATOM 646 C C . ILE A 1 82 ? 13.583 2.357 -7.507 1.00 87.56 82 ILE A C 1
ATOM 648 O O . ILE A 1 82 ? 12.615 2.974 -7.057 1.00 87.56 82 ILE A O 1
ATOM 652 N N . PRO A 1 83 ? 14.693 2.160 -6.772 1.00 84.56 83 PRO A N 1
ATOM 653 C CA . PRO A 1 83 ? 14.832 2.749 -5.448 1.00 84.56 83 PRO A CA 1
ATOM 654 C C . PRO A 1 83 ? 14.761 4.276 -5.523 1.00 84.56 83 PRO A C 1
ATOM 656 O O . PRO A 1 83 ? 15.359 4.882 -6.409 1.00 84.56 83 PRO A O 1
ATOM 659 N N . ILE A 1 84 ? 14.080 4.897 -4.557 1.00 67.62 84 ILE A N 1
ATOM 660 C CA . ILE A 1 84 ? 13.783 6.339 -4.571 1.00 67.62 84 ILE A CA 1
ATOM 661 C C . ILE A 1 84 ? 15.029 7.236 -4.556 1.00 67.62 84 ILE A C 1
ATOM 663 O O . ILE A 1 84 ? 14.954 8.379 -4.965 1.00 67.62 84 ILE A O 1
ATOM 667 N N . ALA A 1 85 ? 16.193 6.719 -4.148 1.00 62.75 85 ALA A N 1
ATOM 668 C CA . ALA A 1 85 ? 17.463 7.442 -4.257 1.00 62.75 85 ALA A CA 1
ATOM 669 C C . ALA A 1 85 ? 17.918 7.678 -5.714 1.00 62.75 85 ALA A C 1
ATOM 671 O O . ALA A 1 85 ? 18.829 8.468 -5.948 1.00 62.75 85 ALA A O 1
ATOM 672 N N . PHE A 1 86 ? 17.319 6.972 -6.678 1.00 55.75 86 PHE A N 1
ATOM 673 C CA . PHE A 1 86 ? 17.613 7.066 -8.111 1.00 55.75 86 PHE A CA 1
ATOM 674 C C . PHE A 1 86 ? 16.501 7.762 -8.911 1.00 55.75 86 PHE A C 1
ATOM 676 O O . PHE A 1 86 ? 16.567 7.784 -10.141 1.00 55.75 86 PHE A O 1
ATOM 683 N N . LEU A 1 87 ? 15.494 8.310 -8.223 1.00 53.97 87 LEU A N 1
ATOM 684 C CA . LEU A 1 87 ? 14.494 9.223 -8.772 1.00 53.97 87 LEU A CA 1
ATOM 685 C C . LEU A 1 87 ? 14.796 10.609 -8.217 1.00 53.97 87 LEU A C 1
ATOM 687 O O . LEU A 1 87 ? 15.211 11.452 -9.035 1.00 53.97 87 LEU A O 1
#